Protein AF-A0A934J5C3-F1 (afdb_monomer_lite)

pLDDT: mean 78.87, std 14.31, range [42.09, 97.25]

Secondary structure (DSSP, 8-state):
-------------------------------PPPHHHHHHHHHHHHHHHHHHHHHHHHHHHHHHHHHHHHHHHHHHHHHHHHHHHHHHHHHHHH-HHHHHHHHHHTT-----SPP-----

Structure (mmCIF, N/CA/C/O backbone):
data_AF-A0A934J5C3-F1
#
_entry.id   AF-A0A934J5C3-F1
#
loop_
_atom_site.group_PDB
_atom_site.id
_atom_site.type_symbol
_atom_site.label_atom_id
_atom_site.label_alt_id
_atom_site.label_comp_id
_atom_site.label_asym_id
_atom_site.label_entity_id
_atom_site.label_seq_id
_atom_site.pdbx_PDB_ins_code
_atom_site.Cartn_x
_atom_site.Cartn_y
_atom_site.Cartn_z
_atom_site.occupancy
_atom_site.B_iso_or_equiv
_atom_site.auth_seq_id
_atom_site.auth_comp_id
_atom_site.auth_asym_id
_atom_site.auth_atom_id
_atom_site.pdbx_PDB_model_num
ATOM 1 N N . MET A 1 1 ? 74.441 25.400 -100.066 1.00 42.09 1 MET A N 1
ATOM 2 C CA . MET A 1 1 ? 73.743 24.458 -100.963 1.00 42.09 1 MET A CA 1
ATOM 3 C C . MET A 1 1 ? 72.630 23.804 -100.158 1.00 42.09 1 MET A C 1
ATOM 5 O O . MET A 1 1 ? 72.923 23.019 -99.270 1.00 42.09 1 MET A O 1
ATOM 9 N N . ALA A 1 2 ? 71.389 24.253 -100.365 1.00 51.38 2 ALA A N 1
ATOM 10 C CA . ALA A 1 2 ? 70.185 23.539 -99.929 1.00 51.38 2 ALA A CA 1
ATOM 11 C C . ALA A 1 2 ? 69.897 22.384 -100.913 1.00 51.38 2 ALA A C 1
ATOM 13 O O . ALA A 1 2 ? 70.659 22.248 -101.866 1.00 51.38 2 ALA A O 1
ATOM 14 N N . TYR A 1 3 ? 68.808 21.631 -100.694 1.00 49.84 3 TYR A N 1
ATOM 15 C CA . TYR A 1 3 ? 68.372 20.380 -101.360 1.00 49.84 3 TYR A CA 1
ATOM 16 C C . TYR A 1 3 ? 68.923 19.124 -100.644 1.00 49.84 3 TYR A C 1
ATOM 18 O O . TYR A 1 3 ? 70.123 19.010 -100.456 1.00 49.84 3 TYR A O 1
ATOM 26 N N . MET A 1 4 ? 68.155 18.139 -100.164 1.00 51.34 4 MET A N 1
ATOM 27 C CA . MET A 1 4 ? 66.765 17.740 -100.399 1.00 51.34 4 MET A CA 1
ATOM 28 C C . MET A 1 4 ? 66.143 17.107 -99.145 1.00 51.34 4 MET A C 1
ATOM 30 O O . MET A 1 4 ? 66.816 16.487 -98.324 1.00 51.34 4 MET A O 1
ATOM 34 N N . HIS A 1 5 ? 64.820 17.224 -99.075 1.00 52.81 5 HIS A N 1
ATOM 35 C CA . HIS A 1 5 ? 63.922 16.543 -98.155 1.00 52.81 5 HIS A CA 1
ATOM 36 C C . HIS A 1 5 ? 64.060 15.016 -98.213 1.00 52.81 5 HIS A C 1
ATOM 38 O O . HIS A 1 5 ? 63.966 14.413 -99.278 1.00 52.81 5 HIS A O 1
ATOM 44 N N . GLY A 1 6 ? 64.171 14.389 -97.045 1.00 54.41 6 GLY A N 1
ATOM 45 C CA . GLY A 1 6 ? 63.952 12.960 -96.867 1.00 54.41 6 GLY A CA 1
ATOM 46 C C . GLY A 1 6 ? 63.087 12.765 -95.636 1.00 54.41 6 GLY A C 1
AT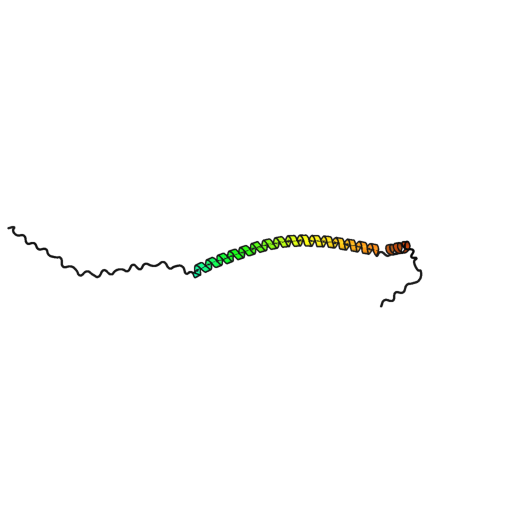OM 47 O O . GLY A 1 6 ? 63.494 13.109 -94.531 1.00 54.41 6 GLY A O 1
ATOM 48 N N . ASN A 1 7 ? 61.875 12.268 -95.849 1.00 61.50 7 ASN A N 1
ATOM 49 C CA . ASN A 1 7 ? 60.845 12.010 -94.852 1.00 61.50 7 ASN A CA 1
ATOM 50 C C . ASN A 1 7 ? 61.310 10.932 -93.846 1.00 61.50 7 ASN A C 1
ATOM 52 O O . ASN A 1 7 ? 60.911 9.773 -93.921 1.00 61.50 7 ASN A O 1
ATOM 56 N N . LEU A 1 8 ? 62.197 11.292 -92.920 1.00 61.84 8 LEU A N 1
ATOM 57 C CA . LEU A 1 8 ? 62.647 10.432 -91.829 1.00 61.84 8 LEU A CA 1
ATOM 58 C C . LEU A 1 8 ? 61.665 10.560 -90.668 1.00 61.84 8 LEU A C 1
ATOM 60 O O . LEU A 1 8 ? 61.913 11.233 -89.670 1.00 61.84 8 LEU A O 1
ATOM 64 N N . ALA A 1 9 ? 60.538 9.861 -90.797 1.00 61.69 9 ALA A N 1
ATOM 65 C CA . ALA A 1 9 ? 59.737 9.463 -89.650 1.00 61.69 9 ALA A CA 1
ATOM 66 C C . ALA A 1 9 ? 60.553 8.464 -88.809 1.00 61.69 9 ALA A C 1
ATOM 68 O O . ALA A 1 9 ? 60.352 7.248 -88.865 1.00 61.69 9 ALA A O 1
ATOM 69 N N . LEU A 1 10 ? 61.510 8.982 -88.039 1.00 58.91 10 LEU A N 1
ATOM 70 C CA . LEU A 1 10 ? 62.153 8.254 -86.956 1.00 58.91 10 LEU A CA 1
ATOM 71 C C . LEU A 1 10 ? 61.062 7.946 -85.930 1.00 58.91 10 LEU A C 1
ATOM 73 O O . LEU A 1 10 ? 60.701 8.790 -85.114 1.00 58.91 10 LEU A O 1
ATOM 77 N N . LYS A 1 11 ? 60.492 6.739 -86.001 1.00 61.66 11 LYS A N 1
ATOM 78 C CA . LYS A 1 11 ? 59.638 6.211 -84.937 1.00 61.66 11 LYS A CA 1
ATOM 79 C C . LYS A 1 11 ? 60.482 6.215 -83.660 1.00 61.66 11 LYS A C 1
ATOM 81 O O . LYS A 1 11 ? 61.474 5.481 -83.622 1.00 61.66 11 LYS A O 1
ATOM 86 N N . PRO A 1 12 ? 60.142 6.997 -82.621 1.00 59.50 12 PRO A N 1
ATOM 87 C CA . PRO A 1 12 ? 60.830 6.856 -81.353 1.00 59.50 12 PRO A CA 1
ATOM 88 C C . PRO A 1 12 ? 60.626 5.413 -80.884 1.00 59.50 12 PRO A C 1
ATOM 90 O O . PRO A 1 12 ? 59.504 4.902 -80.845 1.00 59.50 12 PRO A O 1
ATOM 93 N N . LYS A 1 13 ? 61.738 4.730 -80.608 1.00 57.72 13 LYS A N 1
ATOM 94 C CA . LYS A 1 13 ? 61.774 3.383 -80.039 1.00 57.72 13 LYS A CA 1
ATOM 95 C C . LYS A 1 13 ? 60.886 3.395 -78.794 1.00 57.72 13 LYS A C 1
ATOM 97 O O . LYS A 1 13 ? 61.222 4.063 -77.820 1.00 57.72 13 LYS A O 1
ATOM 102 N N . LYS A 1 14 ? 59.735 2.712 -78.847 1.00 56.88 14 LYS A N 1
ATOM 103 C CA . LYS A 1 14 ? 58.853 2.546 -77.685 1.00 56.88 14 LYS A CA 1
ATOM 104 C C . LYS A 1 14 ? 59.704 1.980 -76.549 1.00 56.88 14 LYS A C 1
ATOM 106 O O . LYS A 1 14 ? 60.236 0.877 -76.675 1.00 56.88 14 LYS A O 1
ATOM 111 N N . GLN A 1 15 ? 59.870 2.747 -75.473 1.00 58.62 15 GLN A N 1
ATOM 112 C CA . GLN A 1 15 ? 60.314 2.182 -74.204 1.00 58.62 15 GLN A CA 1
ATOM 113 C C . GLN A 1 15 ? 59.347 1.047 -73.848 1.00 58.62 15 GLN A C 1
ATOM 115 O O . GLN A 1 15 ? 58.146 1.200 -74.094 1.00 58.62 15 GLN A O 1
ATOM 120 N N . PRO A 1 16 ? 59.836 -0.091 -73.327 1.00 58.19 16 PRO A N 1
ATOM 121 C CA . PRO A 1 16 ? 58.945 -1.134 -72.851 1.00 58.19 16 PRO A CA 1
ATOM 122 C C . PRO A 1 16 ? 58.001 -0.500 -71.829 1.00 58.19 16 PRO A C 1
ATOM 124 O O . PRO A 1 16 ? 58.454 0.117 -70.863 1.00 58.19 16 PRO A O 1
ATOM 127 N N . GLU A 1 17 ? 56.697 -0.591 -72.091 1.00 61.22 17 GLU A N 1
ATOM 128 C CA . GLU A 1 17 ? 55.675 -0.203 -71.129 1.00 61.22 17 GLU A CA 1
ATOM 129 C C . GLU A 1 17 ? 55.957 -0.989 -69.852 1.00 61.22 17 GLU A C 1
ATOM 131 O O . GLU A 1 17 ? 55.815 -2.211 -69.807 1.00 61.22 17 GLU A O 1
ATOM 136 N N . GLN A 1 18 ? 56.424 -0.292 -68.815 1.00 64.25 18 GLN A N 1
ATOM 137 C CA . GLN A 1 18 ? 56.469 -0.876 -67.487 1.00 64.25 18 GLN A CA 1
ATOM 138 C C . GLN A 1 18 ? 55.036 -1.304 -67.162 1.00 64.25 18 GLN A C 1
ATOM 140 O O . GLN A 1 18 ? 54.117 -0.499 -67.369 1.00 64.25 18 GLN A O 1
ATOM 145 N N . PRO A 1 19 ? 54.807 -2.542 -66.692 1.00 58.34 19 PRO A N 1
ATOM 146 C CA . PRO A 1 19 ? 53.466 -2.974 -66.355 1.00 58.34 19 PRO A CA 1
ATOM 147 C C . PRO A 1 19 ? 52.912 -1.980 -65.340 1.00 58.34 19 PRO A C 1
ATOM 149 O O . PRO A 1 19 ? 53.460 -1.824 -64.247 1.00 58.34 19 PRO A O 1
ATOM 152 N N . ARG A 1 20 ? 51.844 -1.264 -65.718 1.00 61.94 20 ARG A N 1
ATOM 153 C CA . ARG A 1 20 ? 51.074 -0.444 -64.784 1.00 61.94 20 ARG A CA 1
ATOM 154 C C . ARG A 1 20 ? 50.623 -1.388 -63.684 1.00 61.94 20 ARG A C 1
ATOM 156 O O . ARG A 1 20 ? 49.678 -2.153 -63.867 1.00 61.94 20 ARG A O 1
ATOM 163 N N . VAL A 1 21 ? 51.321 -1.350 -62.553 1.00 63.75 21 VAL A N 1
ATOM 164 C CA . VAL A 1 21 ? 50.893 -2.026 -61.338 1.00 63.75 21 VAL A CA 1
ATOM 165 C C . VAL A 1 21 ? 49.556 -1.394 -61.002 1.00 63.75 21 VAL A C 1
ATOM 167 O O . VAL A 1 21 ? 49.492 -0.252 -60.543 1.00 63.75 21 VAL A O 1
ATOM 170 N N . GLN A 1 22 ? 48.473 -2.101 -61.317 1.00 62.97 22 GLN A N 1
ATOM 171 C CA . GLN A 1 22 ? 47.145 -1.716 -60.884 1.00 62.97 22 GLN A CA 1
ATOM 172 C C . GLN A 1 22 ? 47.203 -1.729 -59.361 1.00 62.97 22 GLN A C 1
ATOM 174 O O . GLN A 1 22 ? 47.169 -2.791 -58.736 1.00 62.97 22 GLN A O 1
ATOM 179 N N . ARG A 1 23 ? 47.364 -0.551 -58.750 1.00 64.94 23 ARG A N 1
ATOM 180 C CA . ARG A 1 23 ? 47.129 -0.389 -57.321 1.00 64.94 23 ARG A CA 1
ATOM 181 C C . ARG A 1 23 ? 45.664 -0.733 -57.130 1.00 64.94 23 ARG A C 1
ATOM 183 O O . ARG A 1 23 ? 44.795 0.088 -57.411 1.00 64.94 23 ARG A O 1
ATOM 190 N N . LYS A 1 24 ? 45.401 -1.975 -56.721 1.00 65.56 24 LYS A N 1
ATOM 191 C CA . LYS A 1 24 ? 44.092 -2.404 -56.246 1.00 65.56 24 LYS A CA 1
ATOM 192 C C . LYS A 1 24 ? 43.738 -1.412 -55.149 1.00 65.56 24 LYS A C 1
ATOM 194 O O . LYS A 1 24 ? 44.374 -1.417 -54.099 1.00 65.56 24 LYS A O 1
ATOM 199 N N . GLN A 1 25 ? 42.809 -0.501 -55.430 1.00 64.56 25 GLN A N 1
ATOM 200 C CA . GLN A 1 25 ? 42.231 0.333 -54.392 1.00 64.56 25 GLN A CA 1
ATOM 201 C C . GLN A 1 25 ? 41.544 -0.638 -53.446 1.00 64.56 25 GLN A C 1
ATOM 203 O O . GLN A 1 25 ? 40.487 -1.188 -53.755 1.00 64.56 25 GLN A O 1
ATOM 208 N N . THR A 1 26 ? 42.197 -0.935 -52.330 1.00 64.69 26 THR A N 1
ATOM 209 C CA . THR A 1 26 ? 41.597 -1.676 -51.237 1.00 64.69 26 THR A CA 1
ATOM 210 C C . THR A 1 26 ? 40.481 -0.789 -50.718 1.00 64.69 26 THR A C 1
ATOM 212 O O . THR A 1 26 ? 40.709 0.141 -49.948 1.00 64.69 26 THR A O 1
ATOM 215 N N . VAL A 1 27 ? 39.266 -1.026 -51.209 1.00 66.62 27 VAL A N 1
ATOM 216 C CA . VAL A 1 27 ? 38.064 -0.412 -50.661 1.00 66.62 27 VAL A CA 1
ATOM 217 C C . VAL A 1 27 ? 37.963 -0.940 -49.240 1.00 66.62 27 VAL A C 1
ATOM 219 O O . VAL A 1 27 ? 37.562 -2.083 -49.016 1.00 66.62 27 VAL A O 1
ATOM 222 N N . VAL A 1 28 ? 38.408 -0.134 -48.280 1.00 66.19 28 VAL A N 1
ATOM 223 C CA . VAL A 1 28 ? 38.299 -0.453 -46.862 1.00 66.19 28 VAL A CA 1
ATOM 224 C C . VAL A 1 28 ? 36.809 -0.424 -46.546 1.00 66.19 28 VAL A C 1
ATOM 226 O O . VAL A 1 28 ? 36.229 0.632 -46.290 1.00 66.19 28 VAL A O 1
ATOM 229 N N . ARG A 1 29 ? 36.143 -1.580 -46.652 1.00 65.38 29 ARG A N 1
ATOM 230 C CA . ARG A 1 29 ? 34.762 -1.721 -46.193 1.00 65.38 29 ARG A CA 1
ATOM 231 C C . ARG A 1 29 ? 34.764 -1.340 -44.719 1.00 65.38 29 ARG A C 1
ATOM 233 O O . ARG A 1 29 ? 35.485 -1.945 -43.926 1.00 65.38 29 ARG A O 1
ATOM 240 N N . ARG A 1 30 ? 33.999 -0.305 -44.365 1.00 64.94 30 ARG A N 1
ATOM 241 C CA . ARG A 1 30 ? 33.822 0.108 -42.971 1.00 64.94 30 ARG A CA 1
ATOM 242 C C . ARG A 1 30 ? 33.365 -1.123 -42.191 1.00 64.94 30 ARG A C 1
ATOM 244 O O . ARG A 1 30 ? 32.364 -1.732 -42.565 1.00 64.94 30 ARG A O 1
ATOM 251 N N . LYS A 1 31 ? 34.129 -1.520 -41.167 1.00 63.12 31 LYS A N 1
ATOM 252 C CA . LYS A 1 31 ? 33.763 -2.619 -40.266 1.00 63.12 31 LYS A CA 1
ATOM 253 C C . LYS A 1 31 ? 32.352 -2.334 -39.755 1.00 63.12 31 LYS A C 1
ATOM 255 O O . LYS A 1 31 ? 32.128 -1.324 -39.093 1.00 63.12 31 LYS A O 1
ATOM 260 N N . SER A 1 32 ? 31.395 -3.185 -40.110 1.00 64.62 32 SER A N 1
ATOM 261 C CA . SER A 1 32 ? 30.067 -3.151 -39.512 1.00 64.62 32 SER A CA 1
ATOM 262 C C . SER A 1 32 ? 30.237 -3.421 -38.022 1.00 64.62 32 SER A C 1
ATOM 264 O O . SER A 1 32 ? 30.797 -4.455 -37.658 1.00 64.62 32 SER A O 1
ATOM 266 N N . ILE A 1 33 ? 29.798 -2.479 -37.186 1.00 64.25 33 ILE A N 1
ATOM 267 C CA . ILE A 1 33 ? 29.772 -2.625 -35.725 1.00 64.25 33 ILE A CA 1
ATOM 268 C C . ILE A 1 33 ? 29.132 -3.984 -35.401 1.00 64.25 33 ILE A C 1
ATOM 270 O O . ILE A 1 33 ? 28.061 -4.274 -35.952 1.00 64.25 33 ILE A O 1
ATOM 274 N N . PRO A 1 34 ? 29.786 -4.835 -34.589 1.00 75.12 34 PRO A N 1
ATOM 275 C CA . PRO A 1 34 ? 29.298 -6.175 -34.306 1.00 75.12 34 PRO A CA 1
ATOM 276 C C . PRO A 1 34 ? 27.892 -6.096 -33.705 1.00 75.12 34 PRO A C 1
ATOM 278 O O . PRO A 1 34 ? 27.612 -5.292 -32.818 1.00 75.12 34 PRO A O 1
ATOM 281 N N . VAL A 1 35 ? 26.985 -6.934 -34.208 1.00 73.38 35 VAL A N 1
ATOM 282 C CA . VAL A 1 35 ? 25.557 -6.928 -33.834 1.00 73.38 35 VAL A CA 1
ATOM 283 C C . VAL A 1 35 ? 25.363 -7.106 -32.320 1.00 73.38 35 VAL A C 1
ATOM 285 O O . VAL A 1 35 ? 24.417 -6.569 -31.750 1.00 73.38 35 VAL A O 1
ATOM 288 N N . GLN A 1 36 ? 26.304 -7.790 -31.664 1.00 78.38 36 GLN A N 1
ATOM 289 C CA . GLN A 1 36 ? 26.336 -8.015 -30.218 1.00 78.38 36 GLN A CA 1
ATOM 290 C C . GLN A 1 36 ? 26.381 -6.716 -29.403 1.00 78.38 36 GLN A C 1
ATOM 292 O O . GLN A 1 36 ? 25.634 -6.587 -28.437 1.00 78.38 36 GLN A O 1
ATOM 297 N N . GLU A 1 37 ? 27.194 -5.734 -29.804 1.00 83.19 37 GLU A N 1
ATOM 298 C CA . GLU A 1 37 ? 27.296 -4.460 -29.077 1.00 83.19 37 GLU A CA 1
ATOM 299 C C . GLU A 1 37 ? 25.971 -3.692 -29.135 1.00 83.19 37 GLU A C 1
ATOM 301 O O . GLU A 1 37 ? 25.480 -3.211 -28.116 1.00 83.19 37 GLU A O 1
ATOM 306 N N . LYS A 1 38 ? 25.318 -3.652 -30.304 1.00 84.44 38 LYS A N 1
ATOM 307 C CA . LYS A 1 38 ? 23.999 -3.014 -30.457 1.00 84.44 38 LYS A CA 1
ATOM 308 C C . LYS A 1 38 ? 22.914 -3.690 -29.616 1.00 84.44 38 LYS A C 1
ATOM 310 O O . LYS A 1 38 ? 22.055 -2.999 -29.073 1.00 84.44 38 LYS A O 1
ATOM 315 N N . LEU A 1 39 ? 22.953 -5.019 -29.505 1.00 87.56 39 LEU A N 1
ATOM 316 C CA . LEU A 1 39 ? 21.998 -5.774 -28.692 1.00 87.56 39 LEU A CA 1
ATOM 317 C C . LEU A 1 39 ? 22.169 -5.473 -27.199 1.00 87.56 39 LEU A C 1
ATOM 319 O O . LEU A 1 39 ? 21.176 -5.301 -26.495 1.00 87.56 39 LEU A O 1
ATOM 323 N N . LEU A 1 40 ? 23.418 -5.364 -26.734 1.00 88.69 40 LEU A N 1
ATOM 324 C CA . LEU A 1 40 ? 23.718 -5.012 -25.347 1.00 88.69 40 LEU A CA 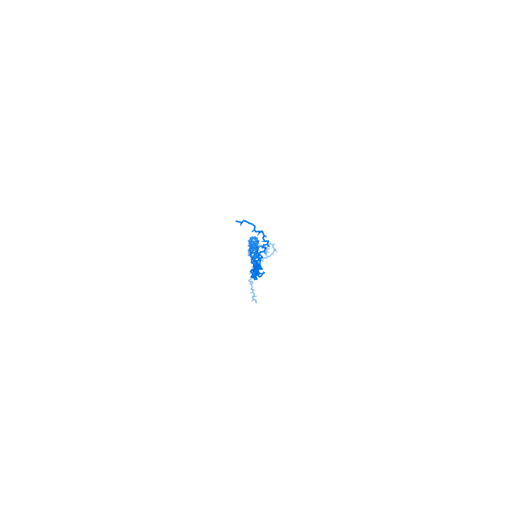1
ATOM 325 C C . LEU A 1 40 ? 23.189 -3.622 -24.988 1.00 88.69 40 LEU A C 1
ATOM 327 O O . LEU A 1 40 ? 22.562 -3.480 -23.944 1.00 88.69 40 LEU A O 1
ATOM 331 N N . TYR A 1 41 ? 23.358 -2.620 -25.854 1.00 89.81 41 TYR A N 1
ATOM 332 C CA . TYR A 1 41 ? 22.804 -1.284 -25.598 1.00 89.81 41 TYR A CA 1
ATOM 333 C C . TYR A 1 41 ? 21.272 -1.267 -25.547 1.00 89.81 41 TYR A C 1
ATOM 335 O O . TYR A 1 41 ? 20.689 -0.582 -24.710 1.00 89.81 41 TYR A O 1
ATOM 343 N N . LEU A 1 42 ? 20.598 -2.031 -26.411 1.00 89.44 42 LEU A N 1
ATOM 344 C CA . LEU A 1 42 ? 19.141 -2.155 -26.334 1.00 89.44 42 LEU A CA 1
ATOM 345 C C . LEU A 1 42 ? 18.709 -2.833 -25.035 1.00 89.44 42 LEU A C 1
ATOM 347 O O . LEU A 1 42 ? 17.775 -2.367 -24.390 1.00 89.44 42 LEU A O 1
ATOM 351 N N . PHE A 1 43 ? 19.415 -3.886 -24.625 1.00 93.81 43 PHE A N 1
ATOM 352 C CA . PHE A 1 43 ? 19.142 -4.578 -23.373 1.00 93.81 43 PHE A CA 1
ATOM 353 C C . PHE A 1 43 ? 19.337 -3.667 -22.154 1.00 93.81 43 PHE A C 1
ATOM 355 O O . PHE A 1 43 ? 18.481 -3.655 -21.274 1.00 93.81 43 PHE A O 1
ATOM 362 N N . THR A 1 44 ? 20.400 -2.859 -22.102 1.00 93.12 44 THR A N 1
ATOM 363 C CA . THR A 1 44 ? 20.619 -1.944 -20.968 1.00 93.12 44 THR A CA 1
ATOM 364 C C . THR A 1 44 ? 19.546 -0.863 -20.877 1.00 93.12 44 THR A C 1
ATOM 366 O O . THR A 1 44 ? 19.089 -0.564 -19.774 1.00 93.12 44 THR A O 1
ATOM 369 N N . ILE A 1 45 ? 19.087 -0.319 -22.009 1.00 95.94 45 ILE A N 1
ATOM 370 C CA . ILE A 1 45 ? 17.952 0.617 -22.038 1.00 95.94 45 ILE A CA 1
ATOM 371 C C . ILE A 1 45 ? 16.687 -0.075 -21.522 1.00 95.94 45 ILE A C 1
ATOM 373 O O . ILE A 1 45 ? 15.977 0.484 -20.690 1.00 95.94 45 ILE A O 1
ATOM 377 N N . LEU A 1 46 ? 16.434 -1.304 -21.970 1.00 95.94 46 LEU A N 1
ATOM 378 C CA . LEU A 1 46 ? 15.279 -2.101 -21.561 1.00 95.94 46 LEU A CA 1
ATOM 379 C C . LEU A 1 46 ? 15.288 -2.330 -20.040 1.00 95.94 46 LEU A C 1
ATOM 381 O O . LEU A 1 46 ? 14.310 -2.026 -19.361 1.00 95.94 46 LEU A O 1
ATOM 385 N N . VAL A 1 47 ? 16.422 -2.768 -19.488 1.00 96.38 47 VAL A N 1
ATOM 386 C CA . VAL A 1 47 ? 16.609 -2.942 -18.040 1.00 96.38 47 VAL A CA 1
ATOM 387 C C . VAL A 1 47 ? 16.398 -1.623 -17.296 1.00 96.38 47 VAL A C 1
ATOM 389 O O . VAL A 1 47 ? 15.686 -1.602 -16.296 1.00 96.38 47 VAL A O 1
ATOM 392 N N . CYS A 1 48 ? 16.952 -0.515 -17.792 1.00 96.31 48 CYS A N 1
ATOM 393 C CA . CYS A 1 48 ? 16.790 0.801 -17.173 1.00 96.31 48 CYS A CA 1
ATOM 394 C C . CYS A 1 48 ? 15.311 1.219 -17.092 1.00 96.31 48 CYS A C 1
ATOM 396 O O . CYS A 1 48 ? 14.836 1.625 -16.031 1.00 96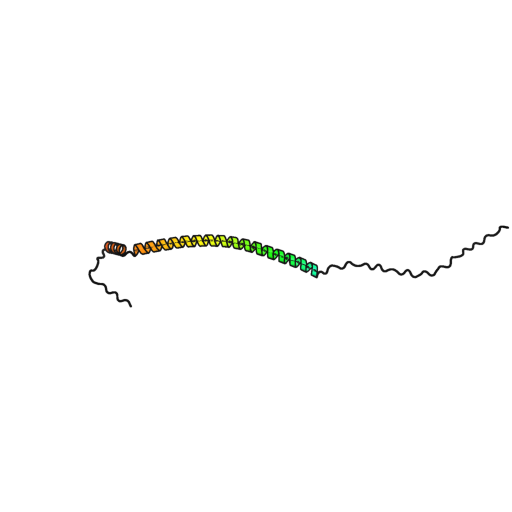.31 48 CYS A O 1
ATOM 398 N N . VAL A 1 49 ? 14.557 1.042 -18.182 1.00 96.88 49 VAL A N 1
ATOM 399 C CA . VAL A 1 49 ? 13.118 1.343 -18.223 1.00 96.88 49 VAL A CA 1
ATOM 400 C C . VAL A 1 49 ? 12.332 0.436 -17.275 1.00 96.88 49 VAL A C 1
ATOM 402 O O . VAL A 1 49 ? 11.447 0.921 -16.574 1.00 96.88 49 VAL A O 1
ATOM 405 N N . PHE A 1 50 ? 12.668 -0.854 -17.193 1.00 97.25 50 PHE A N 1
ATOM 406 C CA . PHE A 1 50 ? 12.021 -1.770 -16.246 1.00 97.25 50 PHE A CA 1
ATOM 407 C C . PHE A 1 50 ? 12.282 -1.385 -14.794 1.00 97.25 50 PHE A C 1
ATOM 409 O O . PHE A 1 50 ? 11.351 -1.388 -13.992 1.00 97.25 50 PHE A O 1
ATOM 416 N N . VAL A 1 51 ? 13.522 -1.031 -14.451 1.00 96.88 51 VAL A N 1
ATOM 417 C CA . VAL A 1 51 ? 13.870 -0.583 -13.098 1.00 96.88 51 VAL A CA 1
ATOM 418 C C . VAL A 1 51 ? 13.113 0.700 -12.758 1.00 96.88 51 VAL A C 1
ATOM 420 O O . VAL A 1 51 ? 12.475 0.767 -11.709 1.00 96.88 51 VAL A O 1
ATOM 423 N N . ALA A 1 52 ? 13.099 1.685 -13.660 1.00 95.75 52 ALA A N 1
ATOM 424 C CA . ALA A 1 52 ? 12.341 2.919 -13.467 1.00 95.75 52 ALA A CA 1
ATOM 425 C C . ALA A 1 52 ? 10.831 2.653 -13.310 1.00 95.75 52 ALA A C 1
ATOM 427 O O . ALA A 1 52 ? 10.202 3.172 -12.387 1.00 95.75 52 ALA A O 1
ATOM 428 N N . GLY A 1 53 ? 10.256 1.793 -14.156 1.00 95.81 53 GLY A N 1
ATOM 429 C CA . GLY A 1 53 ? 8.851 1.393 -14.076 1.00 95.81 53 GLY A CA 1
ATOM 430 C C . GLY A 1 53 ? 8.513 0.670 -12.771 1.00 95.81 53 GLY A C 1
ATOM 431 O O . GLY A 1 53 ? 7.507 0.984 -12.136 1.00 95.81 53 GLY A O 1
ATOM 432 N N . ALA A 1 54 ? 9.376 -0.244 -12.320 1.00 95.31 54 ALA A N 1
ATOM 433 C CA . ALA A 1 54 ? 9.207 -0.952 -11.055 1.00 95.31 54 ALA A CA 1
ATOM 434 C C . ALA A 1 54 ? 9.235 0.010 -9.862 1.00 95.31 54 ALA A C 1
ATOM 436 O O . ALA A 1 54 ? 8.405 -0.112 -8.964 1.00 95.31 54 ALA A O 1
ATOM 437 N N . ILE A 1 55 ? 10.143 0.990 -9.868 1.00 94.06 55 ILE A N 1
ATOM 438 C CA . ILE A 1 55 ? 10.216 2.018 -8.824 1.00 94.06 55 ILE A CA 1
ATOM 439 C C . ILE A 1 55 ? 8.900 2.802 -8.763 1.00 94.06 55 ILE A C 1
ATOM 441 O O . ILE A 1 55 ? 8.287 2.873 -7.699 1.00 94.06 55 ILE A O 1
ATOM 445 N N . ILE A 1 56 ? 8.417 3.323 -9.895 1.00 93.50 56 ILE A N 1
ATOM 446 C CA . ILE A 1 56 ? 7.151 4.077 -9.960 1.00 93.50 56 ILE A CA 1
ATOM 447 C C . ILE A 1 56 ? 5.978 3.223 -9.460 1.00 93.50 56 ILE A C 1
ATOM 449 O O . ILE A 1 56 ? 5.165 3.688 -8.658 1.00 93.50 56 ILE A O 1
ATOM 453 N N . PHE A 1 57 ? 5.912 1.957 -9.875 1.00 93.62 57 PHE A N 1
ATOM 454 C CA . PHE A 1 57 ? 4.872 1.033 -9.431 1.00 93.62 57 PHE A CA 1
ATOM 455 C C . PHE A 1 57 ? 4.915 0.799 -7.914 1.00 93.62 57 PHE A C 1
ATOM 457 O O . PHE A 1 57 ? 3.877 0.835 -7.253 1.00 93.62 57 PHE A O 1
ATOM 464 N N . ARG A 1 58 ? 6.111 0.632 -7.334 1.00 91.88 58 ARG A N 1
ATOM 465 C CA . ARG A 1 58 ? 6.280 0.510 -5.877 1.00 91.88 58 ARG A CA 1
ATOM 466 C C . ARG A 1 58 ? 5.808 1.758 -5.136 1.00 91.88 58 ARG A C 1
ATOM 468 O O . ARG A 1 58 ? 5.150 1.617 -4.110 1.00 91.88 58 ARG A O 1
ATOM 475 N N . TYR A 1 59 ? 6.074 2.954 -5.658 1.00 89.38 59 TYR A N 1
ATOM 476 C CA . TYR A 1 59 ? 5.571 4.194 -5.057 1.00 89.38 59 TYR A CA 1
ATOM 477 C C . TYR A 1 59 ? 4.039 4.257 -5.041 1.00 89.38 59 TYR A C 1
ATOM 479 O O . TYR A 1 59 ? 3.457 4.629 -4.021 1.00 89.38 59 TYR A O 1
ATOM 487 N N . ALA A 1 60 ? 3.379 3.841 -6.125 1.00 86.56 60 ALA A N 1
ATOM 488 C CA . ALA A 1 60 ? 1.919 3.779 -6.171 1.00 86.56 60 ALA A CA 1
ATOM 489 C C . ALA A 1 60 ? 1.348 2.780 -5.146 1.00 86.56 60 ALA A C 1
ATOM 491 O O . ALA A 1 60 ? 0.388 3.099 -4.446 1.00 86.56 60 ALA A O 1
ATOM 492 N N . GLN A 1 61 ? 1.973 1.605 -4.998 1.00 87.25 61 GLN A N 1
ATOM 493 C CA . GLN A 1 61 ? 1.572 0.615 -3.990 1.00 87.25 61 GLN A CA 1
ATOM 494 C C . GLN A 1 61 ? 1.720 1.145 -2.560 1.00 87.25 61 GLN A C 1
ATOM 496 O O . GLN A 1 61 ? 0.821 0.970 -1.744 1.00 87.25 61 GLN A O 1
ATOM 501 N N . ILE A 1 62 ? 2.830 1.822 -2.254 1.00 87.25 62 ILE A N 1
ATOM 502 C CA . ILE A 1 62 ? 3.058 2.415 -0.927 1.00 87.25 62 ILE A CA 1
ATOM 503 C C . ILE A 1 62 ? 1.974 3.450 -0.604 1.00 87.25 62 ILE A C 1
ATOM 505 O O . ILE A 1 62 ? 1.506 3.521 0.530 1.00 87.25 62 ILE A O 1
ATOM 509 N N . TYR A 1 63 ? 1.544 4.238 -1.591 1.00 87.25 63 TYR A N 1
ATOM 510 C CA . TYR A 1 63 ? 0.466 5.202 -1.392 1.00 87.25 63 TYR A CA 1
ATOM 511 C C . TYR A 1 63 ? -0.861 4.525 -1.027 1.00 87.25 63 TYR A C 1
ATOM 513 O O . TYR A 1 63 ? -1.505 4.944 -0.067 1.00 87.25 63 TYR A O 1
ATOM 521 N N . GLN A 1 64 ? -1.234 3.458 -1.740 1.00 85.06 64 GLN A N 1
ATOM 522 C CA . GLN A 1 64 ? -2.443 2.684 -1.432 1.00 85.06 64 GLN A CA 1
ATOM 523 C C . GLN A 1 64 ? -2.380 2.089 -0.021 1.00 85.06 64 GLN A C 1
ATOM 525 O O . GLN A 1 64 ? -3.285 2.308 0.776 1.00 85.06 64 GLN A O 1
ATOM 530 N N . ILE A 1 65 ? -1.254 1.465 0.332 1.00 88.88 65 ILE A N 1
ATOM 531 C CA . ILE A 1 65 ? -1.052 0.862 1.657 1.00 88.88 65 ILE A CA 1
ATOM 532 C C . ILE A 1 65 ? -1.198 1.898 2.781 1.00 88.88 65 ILE A C 1
ATOM 534 O O . ILE A 1 65 ? -1.772 1.599 3.823 1.00 88.88 65 ILE A O 1
ATOM 538 N N . ASN A 1 66 ? -0.716 3.130 2.598 1.00 89.94 66 ASN A N 1
ATOM 539 C CA . ASN A 1 66 ? -0.873 4.175 3.615 1.00 89.94 66 ASN A CA 1
ATOM 540 C C . ASN A 1 66 ? -2.341 4.565 3.848 1.00 89.94 66 ASN A C 1
ATOM 542 O O . ASN A 1 66 ? -2.717 4.881 4.980 1.00 89.94 66 ASN A O 1
ATOM 546 N N . LEU A 1 67 ? -3.164 4.562 2.796 1.00 90.56 67 LEU A N 1
ATOM 547 C CA . LEU A 1 67 ? -4.600 4.816 2.922 1.00 90.56 67 LEU A CA 1
ATOM 548 C C . LEU A 1 67 ? -5.288 3.667 3.658 1.00 90.56 67 LEU A C 1
ATOM 550 O O . LEU A 1 67 ? -6.015 3.927 4.617 1.00 90.56 67 LEU A O 1
ATOM 554 N N . ASP A 1 68 ? -4.967 2.428 3.289 1.00 92.44 68 ASP A N 1
ATOM 555 C CA . ASP A 1 68 ? -5.501 1.232 3.943 1.00 92.44 68 ASP A CA 1
ATOM 556 C C . ASP A 1 68 ? -5.133 1.212 5.433 1.00 92.44 68 ASP A C 1
ATOM 558 O O . ASP A 1 68 ? -5.985 0.991 6.290 1.00 92.44 68 ASP A O 1
ATOM 562 N N . ILE A 1 69 ? -3.882 1.538 5.779 1.00 92.12 69 ILE A N 1
ATOM 563 C CA . ILE A 1 69 ? -3.435 1.654 7.176 1.00 92.12 69 ILE A CA 1
ATOM 564 C C . ILE A 1 69 ? -4.245 2.714 7.927 1.00 92.12 69 ILE A C 1
ATOM 566 O O . ILE A 1 69 ? -4.584 2.523 9.097 1.00 92.12 69 ILE A O 1
ATOM 570 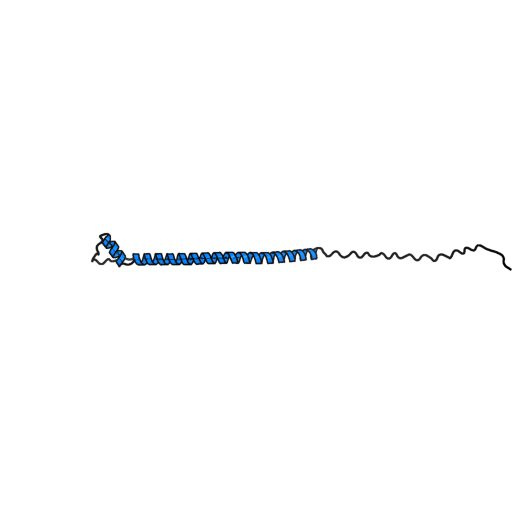N N . LYS A 1 70 ? -4.549 3.849 7.294 1.00 90.75 70 LYS A N 1
ATOM 571 C CA . LYS A 1 70 ? -5.331 4.912 7.933 1.00 90.75 70 LYS A CA 1
ATOM 572 C C . LYS A 1 70 ? -6.770 4.467 8.191 1.00 90.75 70 LYS A C 1
ATOM 574 O O . LYS A 1 70 ? -7.311 4.763 9.257 1.00 90.75 70 LYS A O 1
ATOM 579 N N . GLU A 1 71 ? -7.371 3.762 7.242 1.00 94.06 71 GLU A N 1
ATOM 580 C CA . GLU A 1 71 ? -8.715 3.213 7.390 1.00 94.06 71 GLU A CA 1
ATOM 581 C C . GLU A 1 71 ? -8.763 2.130 8.474 1.00 94.06 71 GLU A C 1
ATOM 583 O O . GLU A 1 71 ? -9.590 2.214 9.382 1.00 94.06 71 GLU A O 1
ATOM 588 N N . LEU A 1 72 ? -7.815 1.193 8.459 1.00 93.62 72 LEU A N 1
ATOM 589 C CA . LEU A 1 72 ? -7.694 0.145 9.473 1.00 93.62 72 LEU A CA 1
ATOM 590 C C . LEU A 1 72 ? -7.490 0.720 10.879 1.00 93.62 72 LEU A C 1
ATOM 592 O O . LEU A 1 72 ? -8.136 0.273 11.823 1.00 93.62 72 LEU A O 1
ATOM 596 N N . ASN A 1 73 ? -6.652 1.750 11.032 1.00 93.12 73 ASN A N 1
ATOM 597 C CA . ASN A 1 73 ? -6.482 2.424 12.323 1.00 93.12 73 ASN A CA 1
ATOM 598 C C . ASN A 1 73 ? -7.783 3.071 12.804 1.00 93.12 73 ASN A C 1
ATOM 600 O O . ASN A 1 73 ? -8.110 2.990 13.987 1.00 93.12 73 ASN A O 1
ATOM 604 N N . ARG A 1 74 ? -8.545 3.706 11.904 1.00 93.25 74 ARG A N 1
ATOM 605 C CA . ARG A 1 74 ? -9.843 4.288 12.262 1.00 93.25 74 ARG A CA 1
ATOM 606 C C . ARG A 1 74 ? -10.810 3.203 12.740 1.00 93.25 74 ARG A C 1
ATOM 608 O O . ARG A 1 74 ? -11.410 3.373 13.797 1.00 93.25 74 ARG A O 1
ATOM 615 N N . GLN A 1 75 ? -10.920 2.102 11.999 1.00 93.56 75 GLN A N 1
ATOM 616 C CA . GLN A 1 75 ? -11.771 0.969 12.372 1.00 93.56 75 GLN A CA 1
ATOM 617 C C . GLN A 1 75 ? -11.347 0.368 13.719 1.00 93.56 75 GLN A C 1
ATOM 619 O O . GLN A 1 75 ? -12.194 0.058 14.551 1.00 93.56 75 GLN A O 1
ATOM 624 N N . GLN A 1 76 ? -10.042 0.262 13.983 1.00 92.19 76 GLN A N 1
ATOM 625 C CA . GLN A 1 76 ? -9.531 -0.236 15.260 1.00 92.19 76 GLN A CA 1
ATOM 626 C C . GLN A 1 76 ? -9.898 0.681 16.434 1.00 92.19 76 GLN A C 1
ATOM 628 O O . GLN A 1 76 ? -10.248 0.187 17.508 1.00 92.19 76 GLN A O 1
ATOM 633 N N . VAL A 1 77 ? -9.821 2.003 16.253 1.00 93.38 77 VAL A N 1
ATOM 634 C CA . VAL A 1 77 ? -10.215 2.979 17.283 1.00 93.38 77 VAL A CA 1
ATOM 635 C C . VAL A 1 77 ? -11.714 2.899 17.565 1.00 93.38 77 VAL A C 1
ATOM 637 O O . VAL A 1 77 ? -12.100 2.877 18.732 1.00 93.38 77 VAL A O 1
ATOM 640 N N . GLU A 1 78 ? -12.536 2.814 16.519 1.00 94.31 78 GLU A N 1
ATOM 641 C CA . GLU A 1 78 ? -13.993 2.663 16.622 1.00 94.31 78 GLU A CA 1
ATOM 642 C C . GLU A 1 78 ? -14.356 1.368 17.359 1.00 94.31 78 GLU A C 1
ATOM 644 O O . GLU A 1 78 ? -14.971 1.410 18.421 1.00 94.31 78 GLU A O 1
ATOM 649 N N . MET A 1 79 ? -13.816 0.233 16.913 1.00 90.00 79 MET A N 1
ATOM 650 C CA . MET A 1 79 ? -14.030 -1.062 17.559 1.00 90.00 79 MET A CA 1
ATOM 651 C C . MET A 1 79 ? -13.550 -1.080 19.020 1.00 90.00 79 MET A C 1
ATOM 653 O O . MET A 1 79 ? -14.173 -1.696 19.882 1.00 90.00 79 MET A O 1
ATOM 657 N N . SER A 1 80 ? -12.452 -0.387 19.334 1.00 92.19 80 SER A N 1
ATOM 658 C CA . SER A 1 80 ? -11.961 -0.272 20.715 1.00 92.19 80 SER A CA 1
ATOM 659 C C . SER A 1 80 ? -12.882 0.575 21.596 1.00 92.19 80 SER A C 1
ATOM 661 O O . SER A 1 80 ? -12.972 0.322 22.800 1.00 92.19 80 SER A O 1
ATOM 663 N N . ALA A 1 81 ? -13.537 1.590 21.028 1.00 92.75 81 ALA A N 1
ATOM 664 C CA . ALA A 1 81 ? -14.531 2.390 21.733 1.00 92.75 81 ALA A CA 1
ATOM 665 C C . ALA A 1 81 ? -15.787 1.555 22.017 1.00 92.75 81 ALA A C 1
ATOM 667 O O . ALA A 1 81 ? -16.217 1.507 23.170 1.00 92.75 81 ALA A O 1
ATOM 668 N N . ASP A 1 82 ? -16.275 0.814 21.021 1.00 92.81 82 ASP A N 1
ATOM 669 C CA . ASP A 1 82 ? -17.436 -0.073 21.160 1.00 92.81 82 ASP A CA 1
ATOM 670 C C . ASP A 1 82 ? -17.199 -1.145 22.228 1.00 92.81 82 ASP A C 1
ATOM 672 O O . ASP A 1 82 ? -18.042 -1.376 23.094 1.00 92.81 82 ASP A O 1
ATOM 676 N N . ILE A 1 83 ? -16.014 -1.769 22.231 1.00 92.81 83 ILE A N 1
ATOM 677 C CA . ILE A 1 83 ? -15.637 -2.759 23.252 1.00 92.81 83 ILE A CA 1
ATOM 678 C C . ILE A 1 83 ? -15.654 -2.142 24.652 1.00 92.81 83 ILE A C 1
ATOM 680 O O . ILE A 1 83 ? -16.134 -2.776 25.592 1.00 92.81 83 ILE A O 1
ATOM 684 N N . LYS A 1 84 ? -15.136 -0.919 24.815 1.00 92.19 84 LYS A N 1
ATOM 685 C CA . LYS A 1 84 ? -15.151 -0.228 26.112 1.00 92.19 84 LYS A CA 1
ATOM 686 C C . LYS A 1 84 ? -16.568 0.111 26.555 1.00 92.19 84 LYS A C 1
ATOM 688 O O . LYS A 1 84 ? -16.877 -0.019 27.737 1.00 92.19 84 LYS A O 1
ATOM 693 N N . GLU A 1 85 ? -17.419 0.540 25.631 1.00 93.00 85 GLU A N 1
ATOM 694 C CA . GLU A 1 85 ? -18.821 0.813 25.929 1.00 93.00 85 GLU A CA 1
ATOM 695 C C . GLU A 1 85 ? -19.551 -0.465 26.356 1.00 93.00 85 GLU A C 1
ATOM 697 O O . GLU A 1 85 ? -20.205 -0.480 27.399 1.00 93.00 85 GLU A O 1
ATOM 702 N N . LEU A 1 86 ? -19.371 -1.558 25.612 1.00 91.19 86 LEU A N 1
ATOM 703 C CA . LEU A 1 86 ? -19.927 -2.870 25.940 1.00 91.19 86 LEU A CA 1
ATOM 704 C C . LEU A 1 86 ? -19.417 -3.383 27.290 1.00 91.19 86 LEU A C 1
ATOM 706 O O . LEU A 1 86 ? -20.216 -3.847 28.100 1.00 91.19 86 LEU A O 1
ATOM 710 N N . GLN A 1 87 ? -18.118 -3.258 27.577 1.00 90.44 87 GLN A N 1
ATOM 711 C CA . GLN A 1 87 ? -17.567 -3.613 28.889 1.00 90.44 87 GLN A CA 1
ATOM 712 C C . GLN A 1 87 ? -18.206 -2.799 30.009 1.00 90.44 87 GLN A C 1
ATOM 714 O O . GLN A 1 87 ? -18.598 -3.373 31.020 1.00 90.44 87 GLN A O 1
ATOM 719 N N . LYS A 1 88 ? -18.377 -1.489 29.815 1.00 90.44 88 LYS A N 1
ATOM 720 C CA . LYS A 1 88 ? -19.038 -0.628 30.796 1.00 90.44 88 LYS A CA 1
ATOM 721 C C . LYS A 1 88 ? -20.491 -1.046 31.027 1.00 90.44 88 LYS A C 1
ATOM 723 O O . LYS A 1 88 ? -20.939 -1.062 32.168 1.00 90.44 88 LYS A O 1
ATOM 728 N N . GLN A 1 89 ? -21.227 -1.399 29.973 1.00 87.50 89 GLN A N 1
ATOM 729 C CA . GLN A 1 89 ? -22.596 -1.908 30.103 1.00 87.50 89 GLN A CA 1
ATOM 730 C C . GLN A 1 89 ? -22.633 -3.238 30.861 1.00 87.50 89 GLN A C 1
ATOM 732 O O . GLN A 1 89 ? -23.485 -3.429 31.726 1.00 87.50 89 GLN A O 1
ATOM 737 N N . VAL A 1 90 ? -21.699 -4.149 30.574 1.00 88.75 90 VAL A N 1
ATOM 738 C CA . VAL A 1 90 ? -21.576 -5.418 31.302 1.00 88.75 90 VAL A CA 1
ATOM 739 C C . VAL A 1 90 ? -21.259 -5.170 32.769 1.00 88.75 90 VAL A C 1
ATOM 741 O O . VAL A 1 90 ? -21.898 -5.783 33.615 1.00 88.75 90 VAL A O 1
ATOM 744 N N . GLU A 1 91 ? -20.332 -4.270 33.084 1.00 84.88 91 GLU A N 1
ATOM 745 C CA . GLU A 1 91 ? -19.967 -3.925 34.461 1.00 84.88 91 GLU A CA 1
ATOM 746 C C . GLU A 1 91 ? -21.167 -3.340 35.219 1.00 84.88 91 GLU A C 1
ATOM 748 O O . GLU A 1 91 ? -21.537 -3.856 36.269 1.00 84.88 91 GLU A O 1
ATOM 753 N N . GLN A 1 92 ? -21.879 -2.381 34.618 1.00 84.81 92 GLN A N 1
ATOM 754 C CA . GLN A 1 92 ? -23.110 -1.809 35.181 1.00 84.81 92 GLN A CA 1
ATOM 755 C C . GLN A 1 92 ? -24.223 -2.843 35.390 1.00 84.81 92 GLN A C 1
ATOM 757 O O . GLN A 1 92 ? -24.988 -2.755 36.346 1.00 84.81 92 GLN A O 1
ATOM 762 N N . LEU A 1 93 ? -24.366 -3.813 34.485 1.00 79.12 93 LEU A N 1
ATOM 763 C CA . LEU A 1 93 ? -25.364 -4.879 34.618 1.00 79.12 93 LEU A CA 1
ATOM 764 C C . LEU A 1 93 ? -24.922 -5.984 35.584 1.00 79.12 93 LEU A C 1
ATOM 766 O O . LEU A 1 93 ? -25.776 -6.669 36.145 1.00 79.12 93 LEU A O 1
ATOM 770 N N . SER A 1 94 ? -23.613 -6.160 35.759 1.00 79.31 94 SER A N 1
ATOM 771 C CA . SER A 1 94 ? -23.012 -7.118 36.691 1.00 79.31 94 SER A CA 1
ATOM 772 C C . SER A 1 94 ? -22.930 -6.569 38.113 1.00 79.31 94 SER A C 1
ATOM 774 O O . SER A 1 94 ? -22.645 -7.334 39.035 1.00 79.31 94 SER A O 1
ATOM 776 N N . ASP A 1 95 ? -23.199 -5.273 38.306 1.00 85.00 95 ASP A N 1
ATOM 777 C CA . ASP A 1 95 ? -23.239 -4.661 39.626 1.00 85.00 95 ASP A CA 1
ATOM 778 C C . ASP A 1 95 ? -24.254 -5.396 40.523 1.00 85.00 95 ASP A C 1
ATOM 780 O O . ASP A 1 95 ? -25.446 -5.473 40.192 1.00 85.00 95 ASP A O 1
ATOM 784 N N . PRO A 1 96 ? -23.826 -5.908 41.694 1.00 78.38 96 PRO A N 1
ATOM 785 C CA . PRO A 1 96 ? -24.679 -6.700 42.580 1.00 78.38 96 PRO A CA 1
ATOM 786 C C . PRO A 1 96 ? -25.955 -5.970 43.003 1.00 78.38 96 PRO A C 1
ATOM 788 O O . PRO A 1 96 ? -27.006 -6.586 43.147 1.00 78.38 96 PRO A O 1
ATOM 791 N N . GLU A 1 97 ? -25.877 -4.649 43.169 1.00 79.75 97 GLU A N 1
ATOM 792 C CA . GLU A 1 97 ? -27.012 -3.780 43.491 1.00 79.75 97 GLU A CA 1
ATOM 793 C C . GLU A 1 97 ? -28.054 -3.746 42.362 1.00 79.75 97 GLU A C 1
ATOM 795 O O . GLU A 1 97 ? -29.259 -3.790 42.621 1.00 79.75 97 GLU A O 1
ATOM 800 N N . VAL A 1 98 ? -27.608 -3.714 41.101 1.00 78.31 98 VAL A N 1
ATOM 801 C CA . VAL A 1 98 ? -28.486 -3.737 39.922 1.00 78.31 98 VAL A CA 1
ATOM 802 C C . VAL A 1 98 ? -29.140 -5.105 39.785 1.00 78.31 98 VAL A C 1
ATOM 804 O O . VAL A 1 98 ? -30.355 -5.186 39.600 1.00 78.31 98 VAL A O 1
ATOM 807 N N . ILE A 1 99 ? -28.365 -6.178 39.950 1.00 82.06 99 ILE A N 1
ATOM 808 C CA . ILE A 1 99 ? -28.880 -7.552 39.952 1.00 82.06 99 ILE A CA 1
ATOM 809 C C . ILE A 1 99 ? -29.915 -7.728 41.066 1.00 82.06 99 ILE A C 1
ATOM 811 O O . ILE A 1 99 ? -31.000 -8.254 40.821 1.00 82.06 99 ILE A O 1
ATOM 815 N N . ARG A 1 100 ? -29.619 -7.243 42.275 1.00 78.94 100 ARG A N 1
ATOM 816 C CA . ARG A 1 100 ? -30.507 -7.339 43.438 1.00 78.94 100 ARG A CA 1
ATOM 817 C C . ARG A 1 100 ? -31.804 -6.560 43.228 1.00 78.94 100 ARG A C 1
ATOM 819 O O . ARG A 1 100 ? -32.866 -7.112 43.495 1.00 78.94 100 ARG A O 1
ATOM 826 N N . LYS A 1 101 ? -31.746 -5.338 42.685 1.00 83.25 101 LYS A N 1
ATOM 827 C CA . LYS A 1 101 ? -32.949 -4.576 42.298 1.00 83.25 101 LYS A CA 1
ATOM 828 C C . LYS A 1 101 ? -33.782 -5.313 41.254 1.00 83.25 101 LYS A C 1
ATOM 830 O O . LYS A 1 101 ? -34.982 -5.468 4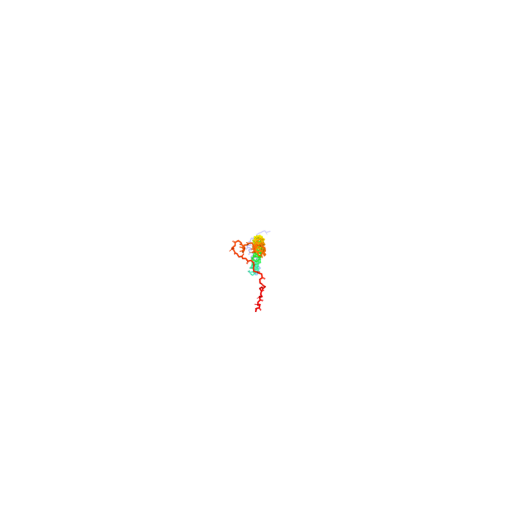1.436 1.00 83.25 101 LYS A O 1
ATOM 835 N N . LYS A 1 102 ? -33.146 -5.824 40.198 1.00 82.94 102 LYS A N 1
ATOM 836 C CA . LYS A 1 102 ? -33.835 -6.555 39.125 1.00 82.94 102 LYS A CA 1
ATOM 837 C C . LYS A 1 102 ? -34.467 -7.857 39.630 1.00 82.94 102 LYS A C 1
ATOM 839 O O . LYS A 1 102 ? -35.556 -8.209 39.194 1.00 82.94 102 LYS A O 1
ATOM 844 N N . ALA A 1 103 ? -33.812 -8.545 40.565 1.00 81.56 103 ALA A N 1
ATOM 845 C CA . ALA A 1 103 ? -34.346 -9.728 41.233 1.00 81.56 103 ALA A CA 1
ATOM 846 C C . ALA A 1 103 ? -35.550 -9.383 42.130 1.00 81.56 103 ALA A C 1
ATOM 848 O O . ALA A 1 103 ? -36.564 -10.076 42.081 1.00 81.56 103 ALA A O 1
ATOM 849 N N . MET A 1 104 ? -35.479 -8.285 42.892 1.00 82.19 104 MET A N 1
ATOM 850 C CA . MET A 1 104 ? -36.600 -7.795 43.705 1.00 82.19 104 MET A CA 1
ATOM 851 C C . MET A 1 104 ? -37.805 -7.384 42.848 1.00 82.19 104 MET A C 1
ATOM 853 O O . MET A 1 104 ? -38.927 -7.772 43.167 1.00 82.19 104 MET A O 1
ATOM 857 N N . ASP A 1 105 ? -37.587 -6.682 41.731 1.00 86.75 105 ASP A N 1
ATOM 858 C CA . ASP A 1 105 ? -38.647 -6.325 40.771 1.00 86.75 105 ASP A CA 1
ATOM 859 C C . ASP A 1 105 ? -39.306 -7.565 40.142 1.00 86.75 105 ASP A C 1
ATOM 861 O O . ASP A 1 105 ? -40.484 -7.546 39.790 1.00 86.75 105 ASP A O 1
ATOM 865 N N . GLN A 1 106 ? -38.564 -8.670 40.025 1.00 85.81 106 GLN A N 1
ATOM 866 C CA . GLN A 1 106 ? -39.077 -9.967 39.572 1.00 85.81 106 GLN A CA 1
ATOM 867 C C . GLN A 1 106 ? -39.766 -10.773 40.688 1.00 85.81 106 GLN A C 1
ATOM 869 O O . GLN A 1 106 ? -40.177 -11.910 40.458 1.00 85.81 106 GLN A O 1
ATOM 874 N N . GLY A 1 107 ? -39.915 -10.203 41.888 1.00 83.56 107 GLY A N 1
ATOM 875 C CA . GLY A 1 107 ? -40.577 -10.837 43.028 1.00 83.56 107 GLY A CA 1
ATOM 876 C C . GLY A 1 107 ? -39.688 -11.791 43.829 1.00 83.56 107 GLY A C 1
ATOM 877 O O . GLY A 1 107 ? -40.204 -12.555 44.644 1.00 83.56 107 GLY A O 1
ATOM 878 N N . MET A 1 108 ? -38.368 -11.773 43.618 1.00 81.19 108 MET A N 1
ATOM 879 C CA . MET A 1 108 ? -37.429 -12.576 44.401 1.00 81.19 108 MET A CA 1
ATOM 880 C C . MET A 1 108 ? -37.121 -11.900 45.743 1.00 81.19 108 MET A C 1
ATOM 882 O O . MET A 1 108 ? -36.911 -10.690 45.822 1.00 81.19 108 MET A O 1
ATOM 886 N N . VAL A 1 109 ? -37.043 -12.702 46.803 1.00 76.88 109 VAL A N 1
ATOM 887 C CA . VAL A 1 109 ? -36.713 -12.271 48.168 1.00 76.88 109 VAL A CA 1
ATOM 888 C C . VAL A 1 109 ? -35.354 -12.817 48.583 1.00 76.88 109 VAL A C 1
ATOM 890 O O . VAL A 1 109 ? -34.960 -13.916 48.197 1.00 76.88 109 VAL A O 1
ATOM 893 N N . GLN A 1 110 ? -34.612 -12.023 49.352 1.00 72.06 110 GLN A N 1
ATOM 894 C CA . GLN A 1 110 ? -33.280 -12.398 49.807 1.00 72.06 110 GLN A CA 1
ATOM 895 C C . GLN A 1 110 ? -33.389 -13.473 50.896 1.00 72.06 110 GLN A C 1
ATOM 897 O O . GLN A 1 110 ? -34.065 -13.265 51.898 1.00 72.06 110 GLN A O 1
ATOM 902 N N . SER A 1 111 ? -32.749 -14.624 50.677 1.00 73.56 111 SER A N 1
ATOM 903 C CA . SER A 1 111 ? -32.686 -15.705 51.666 1.00 73.56 111 SER A CA 1
ATOM 904 C C . SER A 1 111 ? -31.689 -15.361 52.776 1.00 73.56 111 SER A C 1
ATOM 906 O O . SER A 1 111 ? -30.609 -14.843 52.488 1.00 73.56 111 SER A O 1
ATOM 908 N N . GLU A 1 112 ? -32.034 -15.668 54.027 1.00 72.50 112 GLU A N 1
ATOM 909 C CA . GLU A 1 112 ? -31.144 -15.508 55.190 1.00 72.50 112 GLU A CA 1
ATOM 910 C C . GLU A 1 112 ? -30.237 -16.732 55.424 1.00 72.50 112 GLU A C 1
ATOM 912 O O . GLU A 1 112 ? -29.353 -16.702 56.280 1.00 72.50 112 GLU A O 1
ATOM 917 N N . GLU A 1 113 ? -30.415 -17.809 54.652 1.00 72.69 113 GLU A N 1
ATOM 918 C CA . GLU A 1 113 ? -29.612 -19.027 54.782 1.00 72.69 113 GLU A CA 1
ATOM 919 C C . GLU A 1 113 ? -28.281 -18.929 54.008 1.00 72.69 113 GLU A C 1
ATOM 921 O O . GLU A 1 113 ? -28.264 -18.521 52.841 1.00 72.69 113 GLU A O 1
ATOM 926 N N . PRO A 1 114 ? -27.143 -19.329 54.611 1.00 66.81 114 PRO A N 1
ATOM 927 C CA . PRO A 1 114 ? -25.843 -19.264 53.956 1.00 66.81 114 PRO A CA 1
ATOM 928 C C . PRO A 1 114 ? -25.739 -20.294 52.823 1.00 66.81 114 PRO A C 1
ATOM 930 O O . PRO A 1 114 ? -25.779 -21.506 53.037 1.00 66.81 114 PRO A O 1
ATOM 933 N N . ILE A 1 115 ? -25.551 -19.800 51.600 1.00 70.38 115 ILE A N 1
ATOM 934 C CA . ILE A 1 115 ? -25.406 -20.625 50.399 1.00 70.38 115 ILE A CA 1
ATOM 935 C C . ILE A 1 115 ? -23.966 -21.159 50.341 1.00 70.38 115 ILE A C 1
ATOM 937 O O . ILE A 1 115 ? -23.017 -20.385 50.214 1.00 70.38 115 ILE A O 1
ATOM 941 N N . THR A 1 116 ? -23.775 -22.479 50.421 1.00 73.06 116 THR A N 1
ATOM 942 C CA . THR A 1 116 ? -22.454 -23.108 50.239 1.00 73.06 116 THR A CA 1
ATOM 943 C C . THR A 1 116 ? -22.283 -23.561 48.792 1.00 73.06 116 THR A C 1
ATOM 945 O O . THR A 1 116 ? -22.965 -24.466 48.317 1.00 73.06 116 THR A O 1
ATOM 948 N N . VAL A 1 117 ? -21.369 -22.919 48.062 1.00 71.00 117 VAL A N 1
ATOM 949 C CA . VAL A 1 117 ? -21.073 -23.271 46.668 1.00 71.00 117 VAL A CA 1
ATOM 950 C C . VAL A 1 117 ? -19.980 -24.341 46.666 1.00 71.00 117 VAL A C 1
ATOM 952 O O . VAL A 1 117 ? -18.832 -24.058 47.006 1.00 71.00 117 VAL A O 1
ATOM 955 N N . LYS A 1 118 ? -20.318 -25.588 46.316 1.00 63.62 118 LYS A N 1
ATOM 956 C CA . LYS A 1 118 ? -19.307 -26.623 46.050 1.00 63.62 118 LYS A CA 1
ATOM 957 C C . LYS A 1 118 ? -18.721 -26.389 44.660 1.00 63.62 118 LYS A C 1
ATOM 959 O O . LYS A 1 118 ? -19.374 -26.669 43.660 1.00 63.62 118 LYS A O 1
ATOM 964 N N . VAL A 1 119 ? -17.504 -25.857 44.618 1.00 61.72 119 VAL A N 1
ATOM 965 C CA . VAL A 1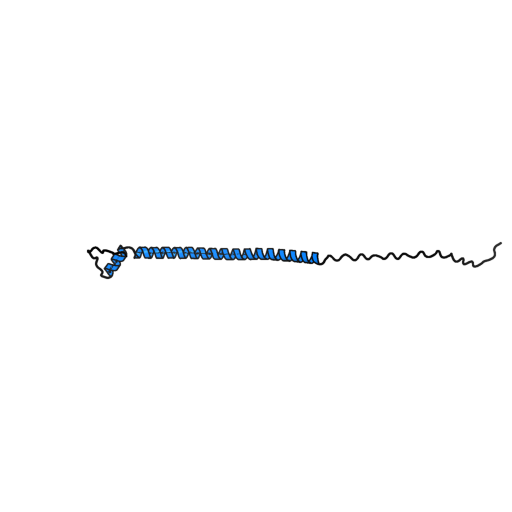 119 ? -16.701 -25.752 43.394 1.00 61.72 119 VAL A CA 1
ATOM 966 C C . VAL A 1 119 ? -16.087 -27.128 43.119 1.00 61.72 119 VAL A C 1
ATOM 968 O O . VAL A 1 119 ? -15.494 -27.712 44.026 1.00 61.72 119 VAL A O 1
ATOM 971 N N . ASN A 1 120 ? -16.283 -27.652 41.909 1.00 45.53 120 ASN A N 1
ATOM 972 C CA . ASN A 1 120 ? -15.770 -28.942 41.438 1.00 45.53 120 ASN A CA 1
ATOM 973 C C . ASN A 1 120 ? -14.807 -28.726 40.270 1.00 45.53 120 ASN A C 1
ATOM 975 O O . ASN A 1 120 ? -15.044 -27.755 39.515 1.00 45.53 120 ASN A O 1
#

InterPro domains:
  IPR007060 Septum formation initiator FtsL/DivIC [PF04977] (46-114)
  IPR011922 Cell division protein FtsL [MF_00910] (37-119)
  IPR011922 Cell division protein FtsL [TIGR02209] (37-116)

Organism: NCBI:txid2798579

Foldseek 3Di:
DDDDDDPPPPPPDDDPPDPPPPPPPPPPDPPDDPVVVVVVVVVVVVVVVVVVVVVVVVVVVVVVVVVVVVVVVVVVVVVVVVVVVVVVVVVVCVPVVNVVVVCVVVVHDDDPDDDDDDDD

Sequence (120 aa):
MAYMHGNLALKPKKQPEQPRVQRKQTVVRRKSIPVQEKLLYLFTILVCVFVAGAIIFRYAQIYQINLDIKELNRQQVEMSADIKELQKQVEQLSDPEVIRKKAMDQGMVQSEEPITVKVN

Radius of gyration: 56.78 Å; chains: 1; bounding box: 114×53×157 Å